Protein AF-A0A4T0E182-F1 (afdb_monomer)

Foldseek 3Di:
DADDAAEAEAADDDDDDDDKDKDADDPPDDDDDDDDDDDDPPVPPPVVPFAEEEEEEEAPPFDQVVCCVLPVVHHYYYYHHRDDDDDCPPPCPPCPQNVSVVVCCVVCVVPDTRIYIYYYRHQADPPAPDPRSGVSVVVVPDPVVVSPD

Organism: Aureobasidium pullulans (NCBI:txid5580)

Structure (mmCIF, N/CA/C/O backbone):
data_AF-A0A4T0E182-F1
#
_entry.id   AF-A0A4T0E182-F1
#
loop_
_atom_site.group_PDB
_atom_site.id
_atom_site.type_symbol
_atom_site.label_atom_id
_atom_site.label_alt_id
_atom_site.label_comp_id
_atom_site.label_asym_id
_atom_site.label_entity_id
_atom_site.label_seq_id
_atom_site.pdbx_PDB_ins_code
_atom_site.Cartn_x
_atom_site.Cartn_y
_atom_site.Cartn_z
_atom_site.occupancy
_atom_site.B_iso_or_equiv
_atom_site.auth_seq_id
_atom_site.auth_comp_id
_atom_site.auth_asym_id
_atom_site.auth_atom_id
_atom_site.pdbx_PDB_model_num
ATOM 1 N N . MET A 1 1 ? -21.504 1.635 -10.509 1.00 29.64 1 MET A N 1
ATOM 2 C CA . MET A 1 1 ? -20.522 2.734 -10.368 1.00 29.64 1 MET A CA 1
ATOM 3 C C . MET A 1 1 ? -19.199 2.124 -9.925 1.00 29.64 1 MET A C 1
ATOM 5 O O . MET A 1 1 ? -19.204 1.391 -8.950 1.00 29.64 1 MET A O 1
ATOM 9 N N . ARG A 1 2 ? -18.110 2.314 -10.683 1.00 29.47 2 ARG A N 1
ATOM 10 C CA . ARG A 1 2 ? -16.764 1.828 -10.318 1.00 29.47 2 ARG A CA 1
ATOM 11 C C . ARG A 1 2 ? -16.144 2.796 -9.294 1.00 29.47 2 ARG A C 1
ATOM 13 O O . ARG A 1 2 ? -16.315 3.999 -9.492 1.00 29.47 2 ARG A O 1
ATOM 20 N N . PRO A 1 3 ? -15.444 2.333 -8.244 1.00 31.80 3 PRO A N 1
ATOM 21 C CA . PRO A 1 3 ? -14.767 3.241 -7.326 1.00 31.80 3 PRO A CA 1
ATOM 22 C C . PRO A 1 3 ? -13.630 3.975 -8.053 1.00 31.80 3 PRO A C 1
ATOM 24 O O . PRO A 1 3 ? -12.969 3.425 -8.937 1.00 31.80 3 PRO A O 1
ATOM 27 N N . SER A 1 4 ? -13.441 5.249 -7.708 1.00 37.06 4 SER A N 1
ATOM 28 C CA . SER A 1 4 ? -12.443 6.134 -8.313 1.00 37.06 4 SER A CA 1
ATOM 29 C C . SER A 1 4 ? -11.028 5.701 -7.908 1.00 37.06 4 SER A C 1
ATOM 31 O O . SER A 1 4 ? -10.634 5.888 -6.760 1.00 37.06 4 SER A O 1
ATOM 33 N N . ARG A 1 5 ? -10.248 5.146 -8.848 1.00 45.38 5 ARG A N 1
ATOM 34 C CA . ARG A 1 5 ? -8.817 4.836 -8.660 1.00 45.38 5 ARG A CA 1
ATOM 35 C C . ARG A 1 5 ? -8.036 6.153 -8.494 1.00 45.38 5 ARG A C 1
ATOM 37 O O . ARG A 1 5 ? -7.984 6.950 -9.429 1.00 45.38 5 ARG A O 1
ATOM 44 N N . ARG A 1 6 ? -7.424 6.401 -7.327 1.00 50.47 6 ARG A N 1
ATOM 45 C CA . ARG A 1 6 ? -6.549 7.569 -7.093 1.00 50.47 6 ARG A CA 1
ATOM 46 C C . ARG A 1 6 ? -5.095 7.159 -7.369 1.00 50.47 6 ARG A C 1
ATOM 48 O O . ARG A 1 6 ? -4.394 6.686 -6.481 1.00 50.47 6 ARG A O 1
ATOM 55 N N . LEU A 1 7 ? -4.673 7.280 -8.629 1.00 44.44 7 LEU A N 1
ATOM 56 C CA . LEU A 1 7 ? -3.294 7.016 -9.059 1.00 44.44 7 LEU A CA 1
ATOM 57 C C . LEU A 1 7 ? -2.391 8.191 -8.670 1.00 44.44 7 LEU A C 1
ATOM 59 O O . LEU A 1 7 ? -2.683 9.339 -9.012 1.00 44.44 7 LEU A O 1
ATOM 63 N N . LYS A 1 8 ? -1.300 7.900 -7.961 1.00 50.56 8 LYS A N 1
ATOM 64 C CA . LYS A 1 8 ? -0.242 8.856 -7.620 1.00 50.56 8 LYS A CA 1
ATOM 65 C C . LYS A 1 8 ? 1.097 8.333 -8.167 1.00 50.56 8 LYS A C 1
ATOM 67 O O . LYS A 1 8 ? 1.267 7.135 -8.370 1.00 50.56 8 LYS A O 1
ATOM 72 N N . TYR A 1 9 ? 2.034 9.222 -8.488 1.00 46.59 9 TYR A N 1
ATOM 73 C CA . TYR A 1 9 ? 3.212 8.906 -9.314 1.00 46.59 9 TYR A CA 1
ATOM 74 C C . TYR A 1 9 ? 4.523 9.246 -8.576 1.00 46.59 9 TYR A C 1
ATOM 76 O O . TYR A 1 9 ? 4.598 10.279 -7.918 1.00 46.59 9 TYR A O 1
ATOM 84 N N . CYS A 1 10 ? 5.540 8.388 -8.684 1.00 40.69 10 CYS A N 1
ATOM 85 C CA . CYS A 1 10 ? 6.921 8.477 -8.167 1.00 40.69 10 CYS A CA 1
ATOM 86 C C . CYS A 1 10 ? 7.868 7.630 -9.076 1.00 40.69 10 CYS A C 1
ATOM 88 O O . CYS A 1 10 ? 7.390 6.856 -9.902 1.00 40.69 10 CYS A O 1
ATOM 90 N N . GLY A 1 11 ? 9.201 7.782 -9.004 1.00 37.06 11 GLY A N 1
ATOM 91 C CA . GLY A 1 11 ? 10.167 7.232 -9.993 1.00 37.06 11 GLY A CA 1
ATOM 92 C C . GLY A 1 11 ? 11.498 6.688 -9.423 1.00 37.06 11 GLY A C 1
ATOM 93 O O . GLY A 1 11 ? 11.970 7.235 -8.430 1.00 37.06 11 GLY A O 1
ATOM 94 N N . GLY A 1 12 ? 12.118 5.679 -10.083 1.00 36.59 12 GLY A N 1
ATOM 95 C CA . GLY A 1 12 ? 13.426 5.043 -9.785 1.00 36.59 12 GLY A CA 1
ATOM 96 C C . GLY A 1 12 ? 13.486 3.506 -9.508 1.00 36.59 12 GLY A C 1
ATOM 97 O O . GLY A 1 12 ? 12.677 2.971 -8.770 1.00 36.59 12 GLY A O 1
ATOM 98 N N . LEU A 1 13 ? 14.510 2.837 -10.081 1.00 38.69 13 LEU A N 1
ATOM 99 C CA . LEU A 1 13 ? 14.870 1.390 -10.208 1.00 38.69 13 LEU A CA 1
ATOM 100 C C . LEU A 1 13 ? 14.838 0.467 -8.945 1.00 38.69 13 LEU A C 1
ATOM 102 O O . LEU A 1 13 ? 15.072 0.916 -7.831 1.00 38.69 13 LEU A O 1
ATOM 106 N N . THR A 1 14 ? 14.638 -0.848 -9.155 1.00 40.88 14 THR A N 1
ATOM 107 C CA . THR A 1 14 ? 14.204 -1.882 -8.177 1.00 40.88 14 THR A CA 1
ATOM 108 C C . THR A 1 14 ? 15.309 -2.740 -7.525 1.00 40.88 14 THR A C 1
ATOM 110 O O . THR A 1 14 ? 16.024 -3.457 -8.224 1.00 40.88 14 THR A O 1
ATOM 113 N N . VAL A 1 15 ? 15.329 -2.819 -6.186 1.00 41.78 15 VAL A N 1
ATOM 114 C CA . VAL A 1 15 ? 15.648 -4.041 -5.403 1.00 41.78 15 VAL A CA 1
ATOM 115 C C . VAL A 1 15 ? 14.935 -3.968 -4.043 1.00 41.78 15 VAL A C 1
ATOM 117 O O . VAL A 1 15 ? 15.050 -2.970 -3.337 1.00 41.78 15 VAL A O 1
ATOM 120 N N . GLY A 1 16 ? 14.143 -4.998 -3.722 1.00 43.62 16 GLY A N 1
ATOM 121 C CA . GLY A 1 16 ? 13.111 -4.970 -2.677 1.00 43.62 16 GLY A CA 1
ATOM 122 C C . GLY A 1 16 ? 13.608 -5.191 -1.245 1.00 43.62 16 GLY A C 1
ATOM 123 O O . GLY A 1 16 ? 14.354 -6.131 -0.969 1.00 43.62 16 GLY A O 1
ATOM 124 N N . LEU A 1 17 ? 13.124 -4.342 -0.338 1.00 39.81 17 LEU A N 1
ATOM 125 C CA . LEU A 1 17 ? 13.117 -4.512 1.116 1.00 39.81 17 LEU A CA 1
ATOM 126 C C . LEU A 1 17 ? 11.750 -4.018 1.612 1.00 39.81 17 LEU A C 1
ATOM 128 O O . LEU A 1 17 ? 11.411 -2.857 1.389 1.00 39.81 17 LEU A O 1
ATOM 132 N N . THR A 1 18 ? 10.992 -4.888 2.283 1.00 48.34 18 THR A N 1
ATOM 133 C CA . THR A 1 18 ? 9.565 -4.674 2.584 1.00 48.34 18 THR A CA 1
ATOM 134 C C . THR A 1 18 ? 9.326 -4.740 4.093 1.00 48.34 18 THR A C 1
ATOM 136 O O . THR A 1 18 ? 9.637 -5.749 4.724 1.00 48.34 18 THR A O 1
ATOM 139 N N . THR A 1 19 ? 8.729 -3.688 4.661 1.00 41.47 19 THR A N 1
ATOM 140 C CA . THR A 1 19 ? 8.216 -3.642 6.042 1.00 41.47 19 THR A CA 1
ATOM 141 C C . THR A 1 19 ? 6.739 -3.264 5.982 1.00 41.47 19 THR A C 1
ATOM 143 O O . THR A 1 19 ? 6.405 -2.187 5.491 1.00 41.47 19 THR A O 1
ATOM 146 N N . ILE A 1 20 ? 5.852 -4.119 6.501 1.00 50.00 20 ILE A N 1
ATOM 147 C CA . ILE A 1 20 ? 4.451 -3.749 6.744 1.00 50.00 20 ILE A CA 1
ATOM 148 C C . ILE A 1 20 ? 4.437 -2.883 8.005 1.00 50.00 20 ILE A C 1
ATOM 150 O O . ILE A 1 20 ? 4.734 -3.363 9.097 1.00 50.00 20 ILE A O 1
ATOM 154 N N . ILE A 1 21 ? 4.127 -1.598 7.856 1.00 54.28 21 ILE A N 1
ATOM 155 C CA . ILE A 1 21 ? 3.937 -0.681 8.983 1.00 54.28 21 ILE A CA 1
ATOM 156 C C . ILE A 1 21 ? 2.429 -0.481 9.162 1.00 54.28 21 ILE A C 1
ATOM 158 O O . ILE A 1 21 ? 1.704 -0.279 8.191 1.00 54.28 21 ILE A O 1
ATOM 162 N N . PHE A 1 22 ? 1.947 -0.542 10.400 1.00 51.44 22 PHE A N 1
ATOM 163 C CA . PHE A 1 22 ? 0.584 -0.148 10.746 1.00 51.44 22 PHE A CA 1
ATOM 164 C C . PHE A 1 22 ? 0.648 1.201 11.454 1.00 51.44 22 PHE A C 1
ATOM 166 O O . PHE A 1 22 ? 1.386 1.354 12.429 1.00 51.44 22 PHE A O 1
ATOM 173 N N . LEU A 1 23 ? -0.111 2.179 10.965 1.00 54.94 23 LEU A N 1
ATOM 174 C CA . LEU A 1 23 ? -0.321 3.443 11.665 1.00 54.94 23 LEU A CA 1
ATOM 175 C C . LEU A 1 23 ? -1.782 3.536 12.085 1.00 54.94 23 LEU A C 1
ATOM 177 O O . LEU A 1 23 ? -2.682 3.370 11.264 1.00 54.94 23 LEU A O 1
ATOM 181 N N . LEU A 1 24 ? -1.981 3.798 13.374 1.00 49.09 24 LEU A N 1
ATOM 182 C CA . LEU A 1 24 ? -3.279 4.026 13.995 1.00 49.09 24 LEU A CA 1
ATOM 183 C C . LEU A 1 24 ? -3.394 5.503 14.340 1.00 49.09 24 LEU A C 1
ATOM 185 O O . LEU A 1 24 ? -2.524 6.052 15.022 1.00 49.09 24 LEU A O 1
ATOM 189 N N . LYS A 1 25 ? -4.478 6.138 13.903 1.00 43.62 25 LYS A N 1
ATOM 190 C CA . LYS A 1 25 ? -4.840 7.480 14.352 1.00 43.62 25 LYS A CA 1
ATOM 191 C C . LYS A 1 25 ? -5.866 7.340 15.472 1.00 43.62 25 LYS A C 1
ATOM 193 O O . LYS A 1 25 ? -6.981 6.893 15.242 1.00 43.62 25 LYS A O 1
ATOM 198 N N . SER A 1 26 ? -5.476 7.688 16.698 1.00 39.31 26 SER A N 1
ATOM 199 C CA . SER A 1 26 ? -6.412 7.751 17.825 1.00 39.31 26 SER A CA 1
ATOM 200 C C . SER A 1 26 ? -7.365 8.930 17.614 1.00 39.31 26 SER A C 1
ATOM 202 O O . SER A 1 26 ? -6.921 10.072 17.472 1.00 39.31 26 SER A O 1
ATOM 204 N N . SER A 1 27 ? -8.671 8.665 17.570 1.00 44.84 27 SER A N 1
ATOM 205 C CA . SER A 1 27 ? -9.702 9.699 17.597 1.00 44.84 27 SER A CA 1
ATOM 206 C C . SER A 1 27 ? -9.809 10.247 19.022 1.00 44.84 27 SER A C 1
ATOM 208 O O . SER A 1 27 ? -10.473 9.663 19.877 1.00 44.84 27 SER A O 1
ATOM 210 N N . THR A 1 28 ? -9.134 11.358 19.312 1.00 40.31 28 THR A N 1
ATOM 211 C CA . THR A 1 28 ? -9.391 12.108 20.546 1.00 40.31 28 THR A CA 1
ATOM 212 C C . THR A 1 28 ? -10.715 12.850 20.395 1.00 40.31 28 THR A C 1
ATOM 214 O O . THR A 1 28 ? -10.771 13.867 19.704 1.00 40.31 28 THR A O 1
ATOM 217 N N . ASP A 1 29 ? -11.771 12.333 21.018 1.00 40.28 29 ASP A N 1
ATOM 218 C CA . ASP A 1 29 ? -13.070 12.999 21.091 1.00 40.28 29 ASP A CA 1
ATOM 219 C C . ASP A 1 29 ? -13.017 14.091 22.172 1.00 40.28 29 ASP A C 1
ATOM 221 O O . ASP A 1 29 ? -12.987 13.817 23.374 1.00 40.28 29 ASP A O 1
ATOM 225 N N . SER A 1 30 ? -12.906 15.351 21.754 1.00 39.81 30 SER A N 1
ATOM 226 C CA . SER A 1 30 ? -12.901 16.513 22.643 1.00 39.81 30 SER A CA 1
ATOM 227 C C . SER A 1 30 ? -14.291 17.142 22.705 1.00 39.81 30 SER A C 1
ATOM 229 O O . SER A 1 30 ? -14.530 18.225 22.176 1.00 39.81 30 SER A O 1
ATOM 231 N N . SER A 1 31 ? -15.207 16.493 23.425 1.00 37.81 31 SER A N 1
ATOM 232 C CA . SER A 1 31 ? -16.453 17.123 23.867 1.00 37.81 31 SER A CA 1
ATOM 233 C C . SER A 1 31 ? -16.493 17.229 25.395 1.00 37.81 31 SER A C 1
ATOM 235 O O . SER A 1 31 ? -16.857 16.319 26.134 1.00 37.81 31 SER A O 1
ATOM 237 N N . VAL A 1 32 ? -16.097 18.401 25.897 1.00 43.78 32 VAL A N 1
ATOM 238 C CA . VAL A 1 32 ? -16.444 18.832 27.255 1.00 43.78 32 VAL A CA 1
ATOM 239 C C . VAL A 1 32 ? -17.940 19.140 27.267 1.00 43.78 32 VAL A C 1
ATOM 241 O O . VAL A 1 32 ? -18.387 20.069 26.600 1.00 43.78 32 VAL A O 1
ATOM 244 N N . SER A 1 33 ? -18.714 18.386 28.046 1.00 36.97 33 SER A N 1
ATOM 245 C CA . SER A 1 33 ? -20.097 18.727 28.383 1.00 36.97 33 SER A CA 1
ATOM 246 C C . SER A 1 33 ? -20.431 18.225 29.786 1.00 36.97 33 SER A C 1
ATOM 248 O O . SER A 1 33 ? -20.551 17.033 30.061 1.00 36.97 33 SER A O 1
ATOM 250 N N . SER A 1 34 ? -20.528 19.179 30.702 1.00 44.41 34 SER A N 1
ATOM 251 C CA . SER A 1 34 ? -21.042 19.021 32.055 1.00 44.41 34 SER A CA 1
ATOM 252 C C . SER A 1 34 ? -22.527 18.643 32.043 1.00 44.41 34 SER A C 1
ATOM 254 O O . SER A 1 34 ? -23.335 19.400 31.510 1.00 44.41 34 SER A O 1
ATOM 256 N N . GLY A 1 35 ? -22.919 17.564 32.727 1.00 35.28 35 GLY A N 1
ATOM 257 C CA . GLY A 1 35 ? -24.320 17.372 33.120 1.00 35.28 35 GLY A CA 1
ATOM 258 C C . GLY A 1 35 ? -24.779 15.920 33.193 1.00 35.28 35 GLY A C 1
ATOM 259 O O . GLY A 1 35 ? -24.907 15.231 32.193 1.00 35.28 35 GLY A O 1
ATOM 260 N N . ARG A 1 36 ? -25.075 15.476 34.412 1.00 48.22 36 ARG A N 1
ATOM 261 C CA . ARG A 1 36 ? -25.584 14.153 34.785 1.00 48.22 36 ARG A CA 1
ATOM 262 C C . ARG A 1 36 ? -27.082 14.025 34.461 1.00 48.22 36 ARG A C 1
ATOM 264 O O . ARG A 1 36 ? -27.859 14.703 35.118 1.00 48.22 36 ARG A O 1
ATOM 271 N N . TRP A 1 37 ? -27.479 13.102 33.577 1.00 27.08 37 TRP A N 1
ATOM 272 C CA . TRP A 1 37 ? -28.822 12.489 33.540 1.00 27.08 37 TRP A CA 1
ATOM 273 C C . TRP A 1 37 ? -28.739 11.051 33.001 1.00 27.08 37 TRP A C 1
ATOM 275 O O . TRP A 1 37 ? -28.217 10.820 31.915 1.00 27.08 37 TRP A O 1
ATOM 285 N N . TYR A 1 38 ? -29.252 10.084 33.769 1.00 40.38 38 TYR A N 1
ATOM 286 C CA . TYR A 1 38 ? -29.431 8.695 33.336 1.00 40.38 38 TYR A CA 1
ATOM 287 C C . TYR A 1 38 ? -30.522 8.644 32.254 1.00 40.38 38 TYR A C 1
ATOM 289 O O . TYR A 1 38 ? -31.682 8.953 32.524 1.00 40.38 38 TYR A O 1
ATOM 297 N N . ARG A 1 39 ? -30.155 8.237 31.038 1.00 34.97 39 ARG A N 1
ATOM 298 C CA . ARG A 1 39 ? -31.072 7.825 29.971 1.00 34.97 39 ARG A CA 1
ATOM 299 C C . ARG A 1 39 ? -30.642 6.426 29.558 1.00 34.97 39 ARG A C 1
ATOM 301 O O . ARG A 1 39 ? -29.455 6.204 29.348 1.00 34.97 39 ARG A O 1
ATOM 308 N N . SER A 1 40 ? -31.590 5.493 29.516 1.00 31.91 40 SER A N 1
ATOM 309 C CA . SER A 1 40 ? -31.363 4.109 29.109 1.00 31.91 40 SER A CA 1
ATOM 310 C C . SER A 1 40 ? -30.536 4.084 27.828 1.00 31.91 40 SER A C 1
ATOM 312 O O . SER A 1 40 ? -31.027 4.470 26.768 1.00 31.91 40 SER A O 1
ATOM 314 N N . HIS A 1 41 ? -29.278 3.660 27.938 1.00 30.05 41 HIS A N 1
ATOM 315 C CA . HIS A 1 41 ? -28.493 3.290 26.778 1.00 30.05 41 HIS A CA 1
ATOM 316 C C . HIS A 1 41 ? -29.137 2.018 26.231 1.00 30.05 41 HIS A C 1
ATOM 318 O O . HIS A 1 41 ? -28.813 0.907 26.643 1.00 30.05 41 HIS A O 1
ATOM 324 N N . HIS A 1 42 ? -30.049 2.182 25.273 1.00 32.97 42 HIS A N 1
ATOM 325 C CA . HIS A 1 42 ? -29.945 1.317 24.113 1.00 32.97 42 HIS A CA 1
ATOM 326 C C . HIS A 1 42 ? -28.491 1.455 23.667 1.00 32.97 42 HIS A C 1
ATOM 328 O O . HIS A 1 42 ? -28.045 2.540 23.294 1.00 32.97 42 HIS A O 1
ATOM 334 N N . PHE A 1 43 ? -27.717 0.397 23.895 1.00 39.25 43 PHE A N 1
ATOM 335 C CA . PHE A 1 43 ? -26.365 0.258 23.386 1.00 39.25 43 PHE A CA 1
ATOM 336 C C . PHE A 1 43 ? -26.508 0.080 21.879 1.00 39.25 43 PHE A C 1
ATOM 338 O O . PHE A 1 43 ? -26.456 -1.023 21.344 1.00 39.25 43 PHE A O 1
ATOM 345 N N . GLU A 1 44 ? -26.832 1.184 21.217 1.00 39.72 44 GLU A N 1
ATOM 346 C CA . GLU A 1 44 ? -26.732 1.319 19.785 1.00 39.72 44 GLU A CA 1
ATOM 347 C C . GLU A 1 44 ? -25.232 1.325 19.533 1.00 39.72 44 GLU A C 1
ATOM 349 O O . GLU A 1 44 ? -24.538 2.321 19.739 1.00 39.72 44 GLU A O 1
ATOM 354 N N . GLN A 1 45 ? -24.704 0.140 19.233 1.00 40.09 45 GLN A N 1
ATOM 355 C CA . GLN A 1 45 ? -23.429 0.024 18.560 1.00 40.09 45 GLN A CA 1
ATOM 356 C C . GLN A 1 45 ? -23.597 0.722 17.215 1.00 40.09 45 GLN A C 1
ATOM 358 O O . GLN A 1 45 ? -23.846 0.078 16.199 1.00 40.09 45 GLN A O 1
ATOM 363 N N . ASP A 1 46 ? -23.429 2.040 17.208 1.00 43.53 46 ASP A N 1
ATOM 364 C CA . ASP A 1 46 ? -22.849 2.719 16.066 1.00 43.53 46 ASP A CA 1
ATOM 365 C C . ASP A 1 46 ? -21.442 2.129 15.919 1.00 43.53 46 ASP A C 1
ATOM 367 O O . ASP A 1 46 ? -20.438 2.658 16.397 1.00 43.53 46 ASP A O 1
ATOM 371 N N . THR A 1 47 ? -21.364 0.945 15.309 1.00 51.19 47 THR A N 1
ATOM 372 C CA . THR A 1 47 ? -20.141 0.468 14.689 1.00 51.19 47 THR A CA 1
ATOM 373 C C . THR A 1 47 ? -19.877 1.437 13.550 1.00 51.19 47 THR A C 1
ATOM 375 O O . THR A 1 47 ? -20.296 1.191 12.418 1.00 51.19 47 THR A O 1
ATOM 378 N N . LEU A 1 48 ? -19.251 2.577 13.856 1.00 58.78 48 LEU A N 1
ATOM 379 C CA . LEU A 1 48 ? -18.628 3.436 12.861 1.00 58.78 48 LEU A CA 1
ATOM 380 C C . LEU A 1 48 ? -17.806 2.505 11.972 1.00 58.78 48 LEU A C 1
ATOM 382 O O . LEU A 1 48 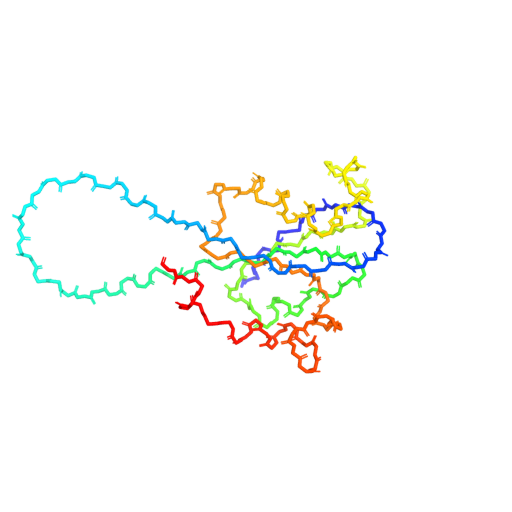? -16.844 1.883 12.424 1.00 58.78 48 LEU A O 1
ATOM 386 N N . SER A 1 49 ? -18.278 2.295 10.744 1.00 79.31 49 SER A N 1
ATOM 387 C CA . SER A 1 49 ? -17.649 1.377 9.808 1.00 79.31 49 SER A CA 1
ATOM 388 C C . SER A 1 49 ? -16.230 1.870 9.578 1.00 79.31 49 SER A C 1
ATOM 390 O O . SER A 1 49 ? -16.035 2.947 9.015 1.00 79.31 49 SER A O 1
ATOM 392 N N . LEU A 1 50 ? -15.260 1.105 10.054 1.00 86.25 50 LEU A N 1
ATOM 393 C CA . LEU A 1 50 ? -13.861 1.495 10.030 1.00 86.25 50 LEU A CA 1
ATOM 394 C C . LEU A 1 50 ? -13.421 1.761 8.602 1.00 86.25 50 LEU A C 1
ATOM 396 O O . LEU A 1 50 ? -13.572 0.912 7.719 1.00 86.25 50 LEU A O 1
ATOM 400 N N . SER A 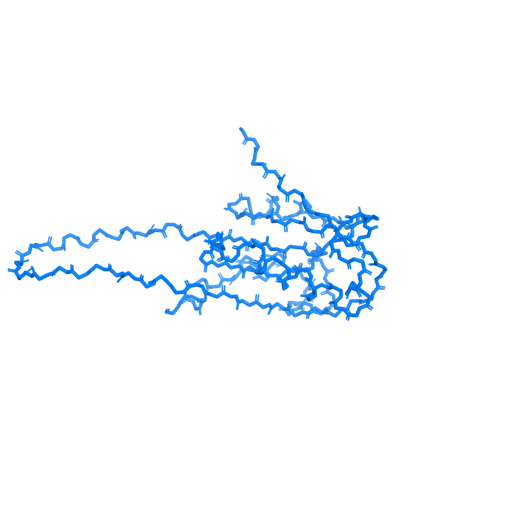1 51 ? -12.856 2.938 8.386 1.00 91.75 51 SER A N 1
ATOM 401 C CA . SER A 1 51 ? -12.219 3.262 7.127 1.00 91.75 51 SER A CA 1
ATOM 402 C C . SER A 1 51 ? -10.871 2.543 7.065 1.00 91.75 51 SER A C 1
ATOM 404 O O . SER A 1 51 ? -10.006 2.708 7.924 1.00 91.75 51 SER A O 1
ATOM 406 N N . ILE A 1 52 ? -10.702 1.696 6.049 1.00 93.00 52 ILE A N 1
ATOM 407 C CA . ILE A 1 52 ? -9.462 0.952 5.810 1.00 93.00 52 ILE A CA 1
ATOM 408 C C . ILE A 1 52 ? -8.903 1.395 4.466 1.00 93.00 52 ILE A C 1
ATOM 410 O O . ILE A 1 52 ? -9.599 1.360 3.444 1.00 93.00 52 ILE A O 1
ATOM 414 N N . GLY A 1 53 ? -7.638 1.806 4.467 1.00 94.62 53 GLY A N 1
ATOM 415 C CA . GLY A 1 53 ? -6.919 2.170 3.256 1.00 94.62 53 GLY A CA 1
ATOM 416 C C . GLY A 1 53 ? -5.612 1.409 3.105 1.00 94.62 53 GLY A C 1
ATOM 417 O O . GLY A 1 53 ? -4.884 1.190 4.070 1.00 94.62 53 GLY A O 1
ATOM 418 N N . THR A 1 54 ? -5.285 1.041 1.871 1.00 94.81 54 THR A N 1
ATOM 419 C CA . THR A 1 54 ? -3.973 0.512 1.509 1.00 94.81 54 THR A CA 1
ATOM 420 C C . THR A 1 54 ? -3.173 1.553 0.748 1.00 94.81 54 THR A C 1
ATOM 422 O O . THR A 1 54 ? -3.699 2.233 -0.138 1.00 94.81 54 THR A O 1
ATOM 425 N N . VAL A 1 55 ? -1.878 1.597 1.013 1.00 94.88 55 VAL A N 1
ATOM 426 C CA . VAL A 1 55 ? -0.916 2.429 0.300 1.00 94.88 55 VAL A CA 1
ATOM 427 C C . VAL A 1 55 ? 0.106 1.508 -0.333 1.00 94.88 55 VAL A C 1
ATOM 429 O O . VAL A 1 55 ? 0.796 0.763 0.359 1.00 94.88 55 VAL A O 1
ATOM 432 N N . VAL A 1 56 ? 0.164 1.543 -1.658 1.00 92.50 56 VAL A N 1
ATOM 433 C CA . VAL A 1 56 ? 0.865 0.538 -2.448 1.00 92.50 56 VAL A CA 1
ATOM 434 C C . VAL A 1 56 ? 2.020 1.184 -3.187 1.00 92.50 56 VAL A C 1
ATOM 436 O O . VAL A 1 56 ? 1.796 2.074 -4.007 1.00 92.50 56 VAL A O 1
ATOM 439 N N . ALA A 1 57 ? 3.238 0.725 -2.920 1.00 89.38 57 ALA A N 1
ATOM 440 C CA . ALA A 1 57 ? 4.385 1.019 -3.766 1.00 89.38 57 ALA A CA 1
ATOM 441 C C . ALA A 1 57 ? 4.406 0.011 -4.926 1.00 89.38 57 ALA A C 1
ATOM 443 O O . ALA A 1 57 ? 4.428 -1.199 -4.701 1.00 89.38 57 ALA A O 1
ATOM 444 N N . ALA A 1 58 ? 4.351 0.509 -6.159 1.00 88.44 58 ALA A N 1
ATOM 445 C CA . ALA A 1 58 ? 4.216 -0.302 -7.367 1.00 88.44 58 ALA A CA 1
ATOM 446 C C . ALA A 1 58 ? 5.163 0.180 -8.461 1.00 88.44 58 ALA A C 1
ATOM 448 O O . ALA A 1 58 ? 5.426 1.369 -8.559 1.00 88.44 58 ALA A O 1
ATOM 449 N N . GLN A 1 59 ? 5.620 -0.701 -9.336 1.00 86.38 59 GLN A N 1
ATOM 450 C CA . GLN A 1 59 ? 6.173 -0.319 -10.634 1.00 86.38 59 GLN A CA 1
ATOM 451 C C . GLN A 1 59 ? 5.076 -0.357 -11.697 1.00 86.38 59 GLN A C 1
ATOM 453 O O . GLN A 1 59 ? 4.043 -0.999 -11.517 1.00 86.38 59 GLN A O 1
ATOM 458 N N . SER A 1 60 ? 5.290 0.309 -12.830 1.00 86.12 60 SER A N 1
ATOM 459 C CA . SER A 1 60 ? 4.351 0.271 -13.958 1.00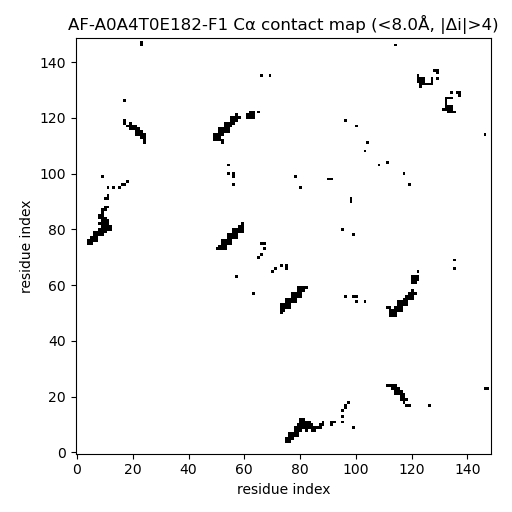 86.12 60 SER A CA 1
ATOM 460 C C . SER A 1 60 ? 4.137 -1.137 -14.524 1.00 86.12 60 SER A C 1
ATOM 462 O O . SER A 1 60 ? 3.117 -1.392 -15.160 1.00 86.12 60 SER A O 1
ATOM 464 N N . SER A 1 61 ? 5.075 -2.052 -14.272 1.00 88.44 61 SER A N 1
ATOM 465 C CA . SER A 1 61 ? 5.010 -3.465 -14.646 1.00 88.44 61 SER A CA 1
ATOM 466 C C . SER A 1 61 ? 4.319 -4.365 -13.614 1.00 88.44 61 SER A C 1
ATOM 468 O O . SER A 1 61 ? 4.084 -5.537 -13.913 1.00 88.44 61 SER A O 1
ATOM 470 N N . 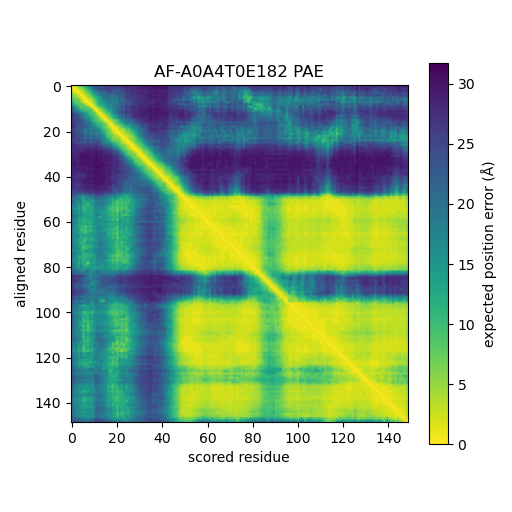ASP A 1 62 ? 4.005 -3.866 -12.415 1.00 90.62 62 ASP A N 1
ATOM 471 C CA . ASP A 1 62 ? 3.375 -4.670 -11.368 1.00 90.62 62 ASP A CA 1
ATOM 472 C C . ASP A 1 62 ? 1.854 -4.773 -11.550 1.00 90.62 62 ASP A C 1
ATOM 474 O O . ASP A 1 62 ? 1.166 -3.799 -11.864 1.00 90.62 62 ASP A O 1
ATOM 478 N N . ASP A 1 63 ? 1.305 -5.955 -11.262 1.00 92.56 63 ASP A N 1
ATOM 479 C CA . ASP A 1 63 ? -0.140 -6.169 -11.188 1.00 92.56 63 ASP A CA 1
ATOM 480 C C . ASP A 1 63 ? -0.679 -5.782 -9.802 1.00 92.56 63 ASP A C 1
ATOM 482 O O . ASP A 1 63 ? -0.353 -6.401 -8.786 1.00 92.56 63 ASP A O 1
ATOM 486 N N . THR A 1 64 ? -1.544 -4.768 -9.777 1.00 93.94 64 THR A N 1
ATOM 487 C CA . THR A 1 64 ? -2.247 -4.280 -8.579 1.00 93.94 64 THR A CA 1
ATOM 488 C C . THR A 1 64 ? -3.754 -4.540 -8.627 1.00 93.94 64 THR A C 1
ATOM 490 O O . THR A 1 64 ? -4.467 -4.209 -7.678 1.00 93.94 64 THR A O 1
ATOM 493 N N . GLU A 1 65 ? -4.276 -5.142 -9.701 1.00 94.75 65 GLU A N 1
ATOM 494 C CA . GLU A 1 65 ? -5.723 -5.312 -9.883 1.00 94.75 65 GLU A CA 1
ATOM 495 C C . GLU A 1 65 ? -6.327 -6.275 -8.858 1.00 94.75 65 GLU A C 1
ATOM 497 O O . GLU A 1 65 ? -7.495 -6.129 -8.467 1.00 94.75 65 GLU A O 1
ATOM 502 N N . TRP A 1 66 ? -5.511 -7.207 -8.357 1.00 94.50 66 TRP A N 1
ATOM 503 C CA . TRP A 1 66 ? -5.887 -8.155 -7.312 1.00 94.50 66 TRP A CA 1
ATOM 504 C C . TRP A 1 66 ? -6.412 -7.471 -6.044 1.00 94.50 66 TRP A C 1
ATOM 506 O O . TRP A 1 66 ? -7.304 -8.021 -5.403 1.00 94.50 66 TRP A O 1
ATOM 516 N N . LEU A 1 67 ? -5.927 -6.268 -5.708 1.00 94.56 67 LEU A N 1
ATOM 517 C CA . LEU A 1 67 ? -6.381 -5.512 -4.537 1.00 94.56 67 LEU A CA 1
ATOM 518 C C . LEU A 1 67 ? -7.859 -5.167 -4.665 1.00 94.56 67 LEU A C 1
ATOM 520 O O . LEU A 1 67 ? -8.674 -5.625 -3.875 1.00 94.56 67 LEU A O 1
ATOM 524 N N . SER A 1 68 ? -8.222 -4.451 -5.730 1.00 94.31 68 SER A N 1
ATOM 525 C CA . SER A 1 68 ? -9.619 -4.078 -5.970 1.00 94.31 68 SER A CA 1
ATOM 526 C C . SER A 1 68 ? -10.528 -5.276 -6.246 1.00 94.31 68 SER A C 1
ATOM 528 O O . SER A 1 68 ? -11.735 -5.188 -6.040 1.00 94.31 68 SER A O 1
ATOM 530 N N . THR A 1 69 ? -9.958 -6.392 -6.708 1.00 94.50 69 THR A N 1
ATOM 531 C CA . THR A 1 69 ? -10.707 -7.625 -6.975 1.00 94.50 69 THR A CA 1
ATOM 532 C C . THR A 1 69 ? -11.043 -8.371 -5.685 1.00 94.50 69 THR A C 1
ATOM 534 O O . THR A 1 69 ? -12.159 -8.861 -5.535 1.00 94.50 69 THR A O 1
ATOM 537 N N . LEU A 1 70 ? -10.087 -8.472 -4.756 1.00 93.56 70 LEU A N 1
ATOM 538 C CA . LEU A 1 70 ? -10.216 -9.289 -3.545 1.00 93.56 70 LEU A CA 1
ATOM 539 C C . LEU A 1 70 ? -10.616 -8.483 -2.304 1.00 93.56 70 LEU A C 1
ATOM 541 O O . LEU A 1 70 ? -11.193 -9.042 -1.376 1.00 93.56 70 LEU A O 1
ATOM 545 N N . LEU A 1 71 ? -10.330 -7.182 -2.284 1.00 92.62 71 LEU A N 1
ATOM 546 C CA . LEU A 1 71 ? -10.583 -6.266 -1.170 1.00 92.62 71 LEU A CA 1
ATOM 547 C C . LEU A 1 71 ? -11.386 -5.032 -1.635 1.00 92.62 71 LEU A C 1
ATOM 549 O O . LEU A 1 71 ? -11.013 -3.903 -1.324 1.00 92.62 71 LEU A O 1
ATOM 553 N N . PRO A 1 72 ? -12.518 -5.203 -2.350 1.00 93.94 72 PRO A N 1
ATOM 554 C CA . PRO A 1 72 ? -13.240 -4.099 -2.995 1.00 93.94 72 PRO A CA 1
ATOM 555 C C . PRO A 1 72 ? -13.814 -3.058 -2.021 1.00 93.94 72 PRO A C 1
ATOM 557 O O . PRO A 1 72 ? -14.172 -1.960 -2.441 1.00 93.94 72 PRO A O 1
ATOM 560 N N . ALA A 1 73 ? -13.944 -3.410 -0.740 1.00 91.81 73 ALA A N 1
ATOM 561 C CA . ALA A 1 73 ? -14.437 -2.518 0.303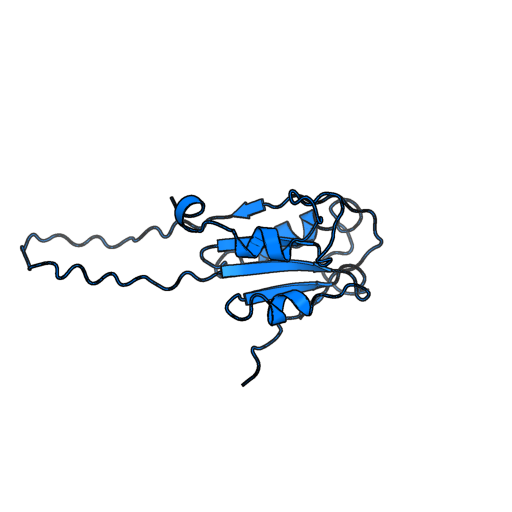 1.00 91.81 73 ALA A CA 1
ATOM 562 C C . ALA A 1 73 ? -13.369 -1.535 0.817 1.00 91.81 73 ALA A C 1
ATOM 564 O O . ALA A 1 73 ? -13.713 -0.578 1.505 1.00 91.81 73 ALA A O 1
ATOM 565 N N . TRP A 1 74 ? -12.085 -1.773 0.532 1.00 92.88 74 TRP A N 1
ATOM 566 C CA . TRP A 1 74 ? -10.987 -0.940 1.024 1.00 92.88 74 TRP A CA 1
ATOM 567 C C . TRP A 1 74 ? -10.617 0.134 0.003 1.00 92.88 74 TRP A C 1
ATOM 569 O O . TRP A 1 74 ? -10.792 -0.029 -1.205 1.00 92.88 74 TRP A O 1
ATOM 579 N N . ASN A 1 75 ? -10.079 1.252 0.485 1.00 94.81 75 ASN A N 1
ATOM 580 C CA . ASN A 1 75 ? -9.568 2.296 -0.396 1.00 94.81 75 ASN A CA 1
ATOM 581 C C . ASN A 1 75 ? -8.110 1.999 -0.771 1.00 94.81 75 ASN A C 1
ATOM 583 O O . ASN A 1 75 ? -7.273 1.819 0.106 1.00 94.81 75 ASN A O 1
ATOM 587 N N . HIS A 1 76 ? -7.778 1.979 -2.060 1.00 94.56 76 HIS A N 1
ATOM 588 C CA . HIS A 1 76 ? -6.425 1.672 -2.524 1.00 94.56 76 HIS A CA 1
ATOM 589 C C . HIS A 1 76 ? -5.768 2.904 -3.151 1.00 94.56 76 HIS A C 1
ATOM 591 O O . HIS A 1 76 ? -6.204 3.391 -4.196 1.00 94.56 76 HIS A O 1
ATOM 597 N N . THR A 1 77 ? -4.682 3.383 -2.540 1.00 94.06 77 THR A N 1
ATOM 598 C CA . THR A 1 77 ? -3.815 4.423 -3.105 1.00 94.06 77 THR A CA 1
ATOM 599 C C . THR A 1 77 ? -2.556 3.775 -3.663 1.00 94.06 77 THR A C 1
ATOM 601 O O . THR A 1 77 ? -1.780 3.185 -2.916 1.00 94.06 77 THR A O 1
ATOM 604 N N . ILE A 1 78 ? -2.344 3.895 -4.972 1.00 91.69 78 ILE A N 1
ATOM 605 C CA . ILE A 1 78 ? -1.202 3.285 -5.663 1.00 91.69 78 ILE A CA 1
ATOM 606 C C . ILE A 1 78 ? -0.227 4.386 -6.063 1.00 91.69 78 ILE A C 1
ATOM 608 O O . ILE A 1 78 ? -0.612 5.338 -6.747 1.00 91.69 78 ILE A O 1
ATOM 612 N N . TYR A 1 79 ? 1.024 4.228 -5.641 1.00 87.94 79 TYR A N 1
ATOM 613 C CA . TYR A 1 79 ? 2.156 5.052 -6.027 1.00 87.94 79 TYR A CA 1
ATOM 614 C C . TYR A 1 79 ? 3.032 4.262 -6.989 1.00 87.94 79 TYR A C 1
ATOM 616 O O . TYR A 1 79 ? 3.682 3.296 -6.587 1.00 87.94 79 TYR A O 1
ATOM 624 N N . LEU A 1 80 ? 3.061 4.680 -8.255 1.00 85.19 80 LEU A N 1
ATOM 625 C CA . LEU A 1 80 ? 4.055 4.158 -9.191 1.00 85.19 80 LEU A CA 1
ATOM 626 C C . LEU A 1 80 ? 5.437 4.638 -8.756 1.00 85.19 80 LEU A C 1
ATOM 628 O O . LEU A 1 80 ? 5.532 5.764 -8.300 1.00 85.19 80 LEU A O 1
ATOM 632 N N . THR A 1 81 ? 6.478 3.824 -8.856 1.00 77.62 81 THR A N 1
ATOM 633 C CA . THR A 1 81 ? 7.838 4.138 -8.401 1.00 77.62 81 THR A CA 1
ATOM 634 C C . THR A 1 81 ? 8.828 4.177 -9.545 1.00 77.62 81 THR A C 1
ATOM 636 O O . THR A 1 81 ? 10.001 4.327 -9.284 1.00 77.62 81 THR A O 1
ATOM 639 N N . ASP A 1 82 ? 8.414 4.083 -10.807 1.00 77.44 82 ASP A N 1
ATOM 640 C CA . ASP A 1 82 ? 9.286 4.101 -11.989 1.00 77.44 82 ASP A CA 1
ATOM 641 C C . ASP A 1 82 ? 8.954 5.231 -12.989 1.00 77.44 82 ASP A C 1
ATOM 643 O O . ASP A 1 82 ? 9.502 5.272 -14.089 1.00 77.44 82 ASP A O 1
ATOM 647 N N . GLN A 1 83 ? 8.100 6.189 -12.605 1.00 66.25 83 GLN A N 1
ATOM 648 C CA . GLN A 1 83 ? 7.626 7.272 -13.471 1.00 66.25 83 GLN A CA 1
ATOM 649 C C . GLN A 1 83 ? 8.440 8.578 -13.321 1.00 66.25 83 GLN A C 1
ATOM 651 O O . GLN A 1 83 ? 8.735 9.012 -12.206 1.00 66.25 83 GLN A O 1
ATOM 656 N N . PRO A 1 84 ? 8.773 9.276 -14.426 1.00 55.19 84 PRO A N 1
ATOM 657 C CA . PRO A 1 84 ? 9.808 10.318 -14.448 1.00 55.19 84 PRO A CA 1
ATOM 658 C C . PRO A 1 84 ? 9.422 11.718 -13.916 1.00 55.19 84 PRO A C 1
ATOM 660 O O . PRO A 1 84 ? 10.113 12.680 -14.250 1.00 55.19 84 PRO A O 1
ATOM 663 N N . ARG A 1 85 ? 8.362 11.913 -13.110 1.00 57.09 85 ARG A N 1
ATOM 664 C CA . ARG A 1 85 ? 7.946 13.280 -12.719 1.00 57.09 85 ARG A CA 1
ATOM 665 C C . ARG A 1 85 ? 7.426 13.490 -11.284 1.00 57.09 85 ARG A C 1
ATOM 667 O O . ARG A 1 85 ? 6.428 12.908 -10.882 1.00 57.09 85 ARG A O 1
ATOM 674 N N . ASN A 1 86 ? 8.066 14.490 -10.655 1.00 46.41 86 ASN A N 1
ATOM 675 C CA . ASN A 1 86 ? 7.621 15.450 -9.627 1.00 46.41 86 ASN A CA 1
ATOM 676 C C . ASN A 1 86 ? 7.642 14.969 -8.158 1.00 46.41 86 ASN A C 1
ATOM 678 O O . ASN A 1 86 ? 6.996 14.000 -7.803 1.00 46.41 86 ASN A O 1
ATOM 682 N N . MET A 1 87 ? 8.346 15.710 -7.293 1.00 46.16 87 MET A N 1
ATOM 683 C CA . MET A 1 87 ? 8.483 15.585 -5.822 1.00 46.16 87 MET A CA 1
ATOM 684 C C . MET A 1 87 ? 9.421 14.532 -5.216 1.00 46.16 87 MET A C 1
ATOM 686 O O . MET A 1 87 ? 9.874 14.757 -4.098 1.00 46.16 87 MET A O 1
ATOM 690 N N . CYS A 1 88 ? 9.788 13.445 -5.899 1.00 46.09 88 CYS A N 1
ATOM 691 C CA . CYS A 1 88 ? 10.560 12.370 -5.246 1.00 46.09 88 CYS A CA 1
ATOM 692 C C . CYS A 1 88 ? 12.013 12.199 -5.735 1.00 46.09 88 CYS A C 1
ATOM 694 O O . CYS A 1 88 ? 12.722 11.321 -5.255 1.00 46.09 88 CYS A O 1
ATOM 696 N N . SER A 1 89 ? 12.499 13.006 -6.686 1.00 45.66 89 SER A N 1
ATOM 697 C CA . SER A 1 89 ? 13.739 12.652 -7.406 1.00 45.66 89 SER A CA 1
ATOM 698 C C . SER A 1 89 ? 15.032 12.785 -6.592 1.00 45.66 89 SER A C 1
ATOM 700 O O . SER A 1 89 ? 16.051 12.242 -7.005 1.00 45.66 89 SER A O 1
ATOM 702 N N . THR A 1 90 ? 15.030 13.490 -5.459 1.00 42.34 90 THR A N 1
ATOM 703 C CA . THR A 1 90 ? 16.243 13.695 -4.645 1.00 42.34 90 THR A CA 1
ATOM 704 C C . THR A 1 90 ? 16.392 12.689 -3.501 1.00 42.34 90 THR A C 1
ATOM 706 O O . THR A 1 90 ? 17.518 12.424 -3.087 1.00 42.34 90 THR A O 1
ATOM 709 N N . PHE A 1 91 ? 15.299 12.068 -3.035 1.00 43.06 91 PHE A N 1
ATOM 710 C CA . PHE A 1 91 ? 15.314 11.069 -1.951 1.00 43.06 91 PHE A CA 1
ATOM 711 C C . PHE A 1 91 ? 15.005 9.632 -2.418 1.00 43.06 91 PHE A C 1
ATOM 713 O O . PHE A 1 91 ? 15.319 8.682 -1.695 1.00 43.06 91 PHE A O 1
ATOM 720 N N . ALA A 1 92 ? 14.450 9.444 -3.626 1.00 49.28 92 ALA A N 1
ATOM 721 C CA . ALA A 1 92 ? 14.042 8.136 -4.159 1.00 49.28 92 ALA A CA 1
ATOM 722 C C . ALA A 1 92 ? 15.155 7.076 -4.180 1.00 49.28 92 ALA A C 1
ATOM 724 O O . ALA A 1 92 ? 14.878 5.895 -3.998 1.00 49.28 92 ALA A O 1
ATOM 725 N N . ALA A 1 93 ? 16.420 7.481 -4.322 1.00 48.69 93 ALA A N 1
ATOM 726 C CA . ALA A 1 93 ? 17.529 6.554 -4.539 1.00 48.69 93 ALA A CA 1
ATOM 727 C C . ALA A 1 93 ? 17.919 5.679 -3.326 1.00 48.69 93 ALA A C 1
ATOM 729 O O . ALA A 1 93 ? 18.738 4.778 -3.489 1.00 48.69 93 ALA A O 1
ATOM 730 N N . LYS A 1 94 ? 17.407 5.938 -2.110 1.00 52.50 94 LYS A N 1
ATOM 731 C CA . LYS A 1 94 ? 17.790 5.157 -0.910 1.00 52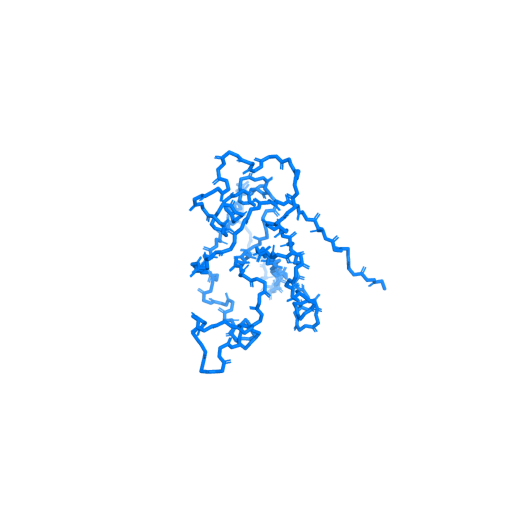.50 94 LYS A CA 1
ATOM 732 C C . LYS A 1 94 ? 16.624 4.576 -0.109 1.00 52.50 94 LYS A C 1
ATOM 734 O O . LYS A 1 94 ? 16.825 3.588 0.586 1.00 52.50 94 LYS A O 1
ATOM 739 N N . GLY A 1 95 ? 15.428 5.165 -0.198 1.00 58.22 95 GLY A N 1
ATOM 740 C CA . GLY A 1 95 ? 14.266 4.755 0.602 1.00 58.22 95 GLY A CA 1
ATOM 741 C C . GLY A 1 95 ? 13.291 3.794 -0.087 1.00 58.22 95 GLY A C 1
ATOM 742 O O . GLY A 1 95 ? 12.530 3.139 0.616 1.00 58.22 95 GLY A O 1
ATOM 743 N N . HIS A 1 96 ? 13.307 3.694 -1.423 1.00 72.69 96 HIS A N 1
ATOM 744 C CA . HIS A 1 96 ? 12.385 2.867 -2.223 1.00 72.69 96 HIS A CA 1
ATOM 745 C C . HIS A 1 96 ? 10.923 2.962 -1.727 1.00 72.69 96 HIS A C 1
ATOM 747 O O . HIS A 1 96 ? 10.329 4.040 -1.743 1.00 72.69 96 HIS A O 1
ATOM 753 N N . GLU A 1 97 ? 10.356 1.857 -1.240 1.00 78.62 97 GLU A N 1
ATOM 754 C CA . GLU A 1 97 ? 8.991 1.776 -0.711 1.00 78.62 97 GLU A CA 1
ATOM 755 C C . GLU A 1 97 ? 8.784 2.598 0.564 1.00 78.62 97 GLU A C 1
ATOM 757 O O . GLU A 1 97 ? 7.748 3.238 0.735 1.00 78.62 97 GLU A O 1
ATOM 762 N N . ALA A 1 98 ? 9.784 2.647 1.447 1.00 82.00 98 ALA A N 1
ATOM 763 C CA . ALA A 1 98 ? 9.676 3.375 2.706 1.00 82.00 98 ALA A CA 1
ATOM 764 C C . ALA A 1 98 ? 9.449 4.875 2.471 1.00 82.00 98 ALA A C 1
ATOM 766 O O . ALA A 1 98 ? 8.726 5.524 3.227 1.00 82.00 98 ALA A O 1
ATOM 767 N N . LEU A 1 99 ? 10.019 5.422 1.392 1.00 83.12 99 LEU A N 1
ATOM 768 C CA . LEU A 1 99 ? 9.803 6.816 1.018 1.00 83.12 99 LEU A CA 1
ATOM 769 C C . LEU A 1 99 ? 8.382 7.063 0.501 1.00 83.12 99 LEU A C 1
ATOM 771 O O . LEU A 1 99 ? 7.803 8.102 0.808 1.00 83.12 99 LEU A O 1
ATOM 775 N N . VAL A 1 100 ? 7.803 6.112 -0.238 1.00 84.69 100 VAL A N 1
ATOM 776 C CA . VAL A 1 100 ? 6.393 6.171 -0.654 1.00 84.69 100 VAL A CA 1
ATOM 777 C C . VAL A 1 100 ? 5.487 6.246 0.572 1.00 84.69 100 VAL A C 1
ATOM 779 O O . VAL A 1 100 ? 4.614 7.112 0.646 1.00 84.69 100 VAL A O 1
ATOM 782 N N . TYR A 1 101 ? 5.715 5.368 1.548 1.00 89.12 101 TYR A N 1
ATOM 783 C CA . TYR A 1 101 ? 4.898 5.295 2.757 1.00 89.12 101 TYR A CA 1
ATOM 784 C C . TYR A 1 101 ? 5.031 6.563 3.600 1.00 89.12 101 TYR A C 1
ATOM 786 O O . TYR A 1 101 ? 4.022 7.152 3.984 1.00 89.12 101 TYR A O 1
ATOM 794 N N . LEU A 1 102 ? 6.260 7.042 3.814 1.00 87.69 102 LEU A N 1
ATOM 795 C CA . LEU A 1 102 ? 6.509 8.288 4.536 1.00 87.69 102 LEU A CA 1
ATOM 796 C C . LEU A 1 102 ? 5.849 9.488 3.846 1.00 87.69 102 LEU A C 1
ATOM 798 O O . LEU A 1 102 ? 5.164 10.266 4.507 1.00 87.69 102 LEU A O 1
ATOM 802 N N . ASN A 1 103 ? 5.997 9.616 2.524 1.00 84.12 103 ASN A N 1
ATOM 803 C CA . ASN A 1 103 ? 5.347 10.687 1.771 1.00 84.12 103 ASN A CA 1
ATOM 804 C C . ASN A 1 103 ? 3.826 10.622 1.901 1.00 84.12 103 ASN A C 1
ATOM 806 O O . ASN A 1 103 ? 3.192 11.656 2.069 1.00 84.12 103 ASN A O 1
ATOM 810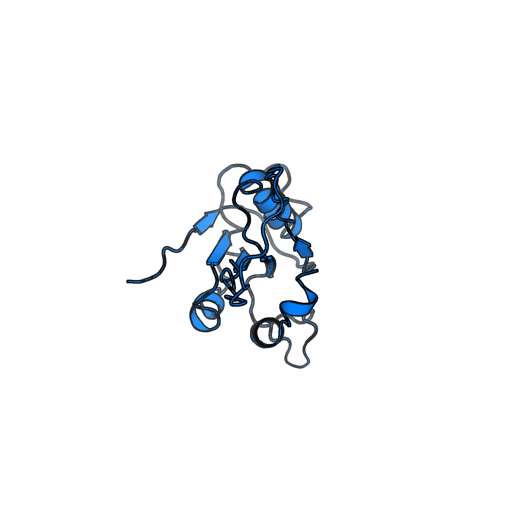 N N . HIS A 1 104 ? 3.222 9.431 1.863 1.00 88.81 104 HIS A N 1
ATOM 811 C CA . HIS A 1 104 ? 1.781 9.308 2.066 1.00 88.81 104 HIS A CA 1
ATOM 812 C C . HIS A 1 104 ? 1.350 9.830 3.440 1.00 88.81 104 HIS A C 1
ATOM 814 O O . HIS A 1 104 ? 0.396 10.597 3.531 1.00 88.81 104 HIS A O 1
ATOM 820 N N . VAL A 1 105 ? 2.074 9.450 4.496 1.00 90.88 105 VAL A N 1
ATOM 821 C CA . VAL A 1 105 ? 1.783 9.902 5.863 1.00 90.88 105 VAL A CA 1
ATOM 822 C C . VAL A 1 105 ? 1.901 11.416 5.983 1.00 90.88 105 VAL A C 1
ATOM 824 O O . VAL A 1 105 ? 1.055 12.024 6.627 1.00 90.88 105 VAL A O 1
ATOM 827 N N . ILE A 1 106 ? 2.915 12.023 5.365 1.00 88.31 106 ILE A N 1
ATOM 828 C CA . ILE A 1 106 ? 3.120 13.477 5.391 1.00 88.31 106 ILE A CA 1
ATOM 829 C C . ILE A 1 106 ? 2.003 14.199 4.626 1.00 88.31 106 ILE A C 1
ATOM 831 O O . ILE A 1 106 ? 1.369 15.100 5.168 1.00 88.31 106 ILE A O 1
ATOM 835 N N . GLU A 1 107 ? 1.741 13.793 3.384 1.00 85.81 107 GLU A N 1
ATOM 836 C CA . GLU A 1 107 ? 0.818 14.492 2.478 1.00 85.81 107 GLU A CA 1
ATOM 837 C C . GLU A 1 107 ? -0.653 14.325 2.879 1.00 85.81 107 GLU A C 1
ATOM 839 O O . GLU A 1 107 ? -1.461 15.233 2.700 1.00 85.81 107 GLU A O 1
ATOM 844 N N . GLU A 1 108 ? -1.021 13.163 3.419 1.00 91.56 108 GLU A N 1
ATOM 845 C CA . GLU A 1 108 ? -2.408 12.821 3.744 1.00 91.56 108 GLU A CA 1
ATOM 846 C C . GLU A 1 108 ? -2.653 12.756 5.257 1.00 91.56 108 GLU A C 1
ATOM 848 O O . GLU A 1 108 ? -3.696 12.267 5.676 1.00 91.56 108 GLU A O 1
ATOM 853 N N . TYR A 1 109 ? -1.745 13.278 6.095 1.00 90.94 109 TYR A N 1
ATOM 854 C CA . TYR A 1 109 ? -1.795 13.158 7.564 1.00 90.94 109 TYR A CA 1
ATOM 855 C C . TYR A 1 109 ? -3.175 13.456 8.175 1.00 90.94 109 TYR A C 1
ATOM 857 O O . TYR A 1 109 ? -3.658 12.771 9.084 1.00 90.94 109 TYR A O 1
ATOM 865 N N . ASN A 1 110 ? -3.835 14.499 7.669 1.00 93.50 110 ASN A N 1
ATOM 866 C CA . ASN A 1 110 ? -5.140 14.939 8.155 1.00 93.50 110 ASN A CA 1
ATOM 867 C C . ASN A 1 110 ? -6.299 14.058 7.668 1.00 93.50 110 ASN A C 1
ATOM 869 O O . ASN A 1 110 ? -7.337 14.041 8.322 1.00 93.50 110 ASN A O 1
ATOM 873 N N . PHE A 1 111 ? -6.101 13.301 6.589 1.00 92.75 111 PHE A N 1
ATOM 874 C CA . PHE A 1 111 ? -7.107 12.492 5.896 1.00 92.75 111 PHE A CA 1
ATOM 875 C C . PHE A 1 111 ? -6.795 10.989 5.913 1.00 92.75 111 PHE A C 1
ATOM 877 O O . PHE A 1 111 ? -7.397 10.232 5.150 1.00 92.75 111 PHE A O 1
ATOM 884 N N . LEU A 1 112 ? -5.853 10.550 6.755 1.00 93.12 112 LEU A N 1
ATOM 885 C CA . LEU A 1 112 ? -5.567 9.129 6.917 1.00 93.12 112 LEU A CA 1
ATOM 886 C C . LEU A 1 112 ? -6.828 8.388 7.406 1.00 93.12 112 LEU A C 1
ATOM 888 O O . LEU A 1 112 ? -7.511 8.902 8.297 1.00 93.12 112 LEU A O 1
ATOM 892 N N . PRO A 1 113 ? -7.124 7.200 6.851 1.00 92.88 113 PRO A N 1
ATOM 893 C CA . PRO A 1 113 ? -8.166 6.318 7.366 1.00 92.88 113 PRO A CA 1
ATOM 894 C C . PRO A 1 113 ? -7.826 5.807 8.775 1.00 92.88 113 PRO A C 1
ATOM 896 O O . PRO A 1 113 ? -6.683 5.911 9.226 1.00 92.88 113 PRO A O 1
ATOM 899 N N . ASP A 1 114 ? -8.810 5.196 9.437 1.00 92.06 114 ASP A N 1
ATOM 900 C CA . ASP A 1 114 ? -8.656 4.612 10.778 1.00 92.06 114 ASP A CA 1
ATOM 901 C C . ASP A 1 114 ? -7.550 3.549 10.802 1.00 92.06 114 ASP A C 1
ATOM 903 O O . ASP A 1 114 ? -6.799 3.432 11.773 1.00 92.06 114 ASP A O 1
ATOM 907 N N . ILE A 1 115 ? -7.432 2.788 9.706 1.00 92.88 115 ILE A N 1
ATOM 908 C CA . ILE A 1 115 ? -6.372 1.804 9.490 1.00 92.88 115 ILE A CA 1
ATOM 909 C C . ILE A 1 115 ? -5.714 2.049 8.132 1.00 92.88 115 ILE A C 1
ATOM 911 O O . ILE A 1 115 ? -6.358 1.952 7.083 1.00 92.88 115 ILE A O 1
ATOM 915 N N . VAL A 1 116 ? -4.402 2.293 8.156 1.00 94.31 116 VAL A N 1
ATOM 916 C CA . VAL A 1 116 ? -3.551 2.362 6.960 1.00 94.31 116 VAL A CA 1
ATOM 917 C C . VAL A 1 116 ? -2.665 1.123 6.890 1.00 94.31 116 VAL A C 1
ATOM 919 O O . VAL A 1 116 ? -1.979 0.794 7.858 1.00 94.31 116 VAL A O 1
ATOM 922 N N . ILE A 1 117 ? -2.651 0.462 5.732 1.00 93.69 117 ILE A N 1
ATOM 923 C CA . ILE A 1 117 ? -1.821 -0.716 5.460 1.00 93.69 117 ILE A CA 1
ATOM 924 C C . ILE A 1 117 ? -0.848 -0.395 4.324 1.00 93.69 117 ILE A C 1
ATOM 926 O O . ILE A 1 117 ? -1.267 -0.107 3.202 1.00 93.69 117 ILE A O 1
ATOM 930 N N . PHE A 1 118 ? 0.452 -0.469 4.598 1.00 92.94 118 PHE A N 1
ATOM 931 C CA . PHE A 1 118 ? 1.503 -0.265 3.598 1.00 92.94 118 PHE A CA 1
ATOM 932 C C . PHE A 1 118 ? 1.917 -1.593 2.953 1.00 92.94 118 PHE A C 1
ATOM 934 O O . PHE A 1 118 ? 2.198 -2.559 3.663 1.00 92.94 118 PHE A O 1
ATOM 941 N N . LEU A 1 119 ? 1.921 -1.648 1.616 1.00 90.56 119 LEU A N 1
ATOM 942 C CA . LEU A 1 119 ? 2.126 -2.872 0.835 1.00 90.56 119 LEU A CA 1
ATOM 943 C C . LEU A 1 119 ? 3.014 -2.633 -0.392 1.00 90.56 119 LEU A C 1
ATOM 945 O O . LEU A 1 119 ? 2.883 -1.622 -1.082 1.00 90.56 119 LEU A O 1
ATOM 949 N N . HIS A 1 120 ? 3.814 -3.635 -0.749 1.00 89.50 120 HIS A N 1
ATOM 950 C CA . HIS A 1 120 ? 4.347 -3.748 -2.105 1.00 89.50 120 HIS A CA 1
ATOM 951 C C . HIS A 1 120 ? 3.263 -4.291 -3.058 1.00 89.50 120 HIS A C 1
ATOM 953 O O . HIS A 1 120 ? 2.396 -5.067 -2.651 1.00 89.50 120 HIS A O 1
ATOM 959 N N . ALA A 1 121 ? 3.310 -3.910 -4.336 1.00 90.50 121 ALA A N 1
ATOM 960 C CA . ALA A 1 121 ? 2.271 -4.225 -5.320 1.00 90.50 121 ALA A CA 1
ATOM 961 C C . ALA A 1 121 ? 2.054 -5.719 -5.581 1.00 90.50 121 ALA A C 1
ATOM 963 O O . ALA A 1 121 ? 0.921 -6.168 -5.764 1.00 90.50 121 ALA A O 1
ATOM 964 N N . LYS A 1 122 ? 3.133 -6.502 -5.602 1.00 90.69 122 LYS A N 1
ATOM 965 C CA . LYS A 1 122 ? 3.066 -7.927 -5.937 1.00 90.69 122 LYS A CA 1
ATOM 966 C C . LYS A 1 122 ? 2.284 -8.712 -4.882 1.00 90.69 122 LYS A C 1
ATOM 968 O O . LYS A 1 122 ? 2.655 -8.742 -3.709 1.00 90.69 122 LYS A O 1
ATOM 973 N N . ARG A 1 123 ? 1.256 -9.439 -5.334 1.00 91.69 123 ARG A N 1
ATOM 974 C CA . ARG A 1 123 ? 0.476 -10.362 -4.493 1.00 91.69 123 ARG A CA 1
ATOM 975 C C . ARG A 1 123 ? 1.348 -11.453 -3.871 1.00 91.69 123 ARG A C 1
ATOM 977 O O . ARG A 1 123 ? 1.230 -11.729 -2.683 1.00 91.69 123 ARG A O 1
ATOM 984 N N . TYR A 1 124 ? 2.219 -12.054 -4.678 1.00 91.38 124 TYR A N 1
ATOM 985 C CA . TYR A 1 124 ? 3.101 -13.134 -4.249 1.00 91.38 124 TYR A CA 1
ATOM 986 C C . TYR A 1 124 ? 4.518 -12.603 -4.054 1.00 91.38 124 TYR A C 1
ATOM 988 O O . TYR A 1 124 ? 5.156 -12.205 -5.032 1.00 91.38 124 TYR A O 1
ATOM 996 N N . GLN A 1 125 ? 5.013 -12.579 -2.816 1.00 84.06 125 GLN A N 1
ATOM 997 C CA . GLN A 1 125 ? 6.371 -12.137 -2.485 1.00 84.06 125 GLN A CA 1
ATOM 998 C C . GLN A 1 125 ? 7.027 -13.069 -1.471 1.00 84.06 125 GLN A C 1
ATOM 1000 O O . GLN A 1 125 ? 6.461 -13.350 -0.423 1.00 84.06 125 GLN A O 1
ATOM 1005 N N . TRP A 1 126 ? 8.253 -13.500 -1.768 1.00 80.19 126 TRP A N 1
ATOM 1006 C CA . TRP A 1 126 ? 9.006 -14.502 -1.000 1.00 80.19 126 TRP A CA 1
ATOM 1007 C C . TRP A 1 126 ? 9.222 -14.150 0.482 1.00 80.19 126 TRP A C 1
ATOM 1009 O O . TRP A 1 126 ? 9.502 -15.036 1.282 1.00 80.19 126 TRP A O 1
ATOM 1019 N N . HIS A 1 127 ? 9.105 -12.873 0.847 1.00 79.38 127 HIS A N 1
ATOM 1020 C CA . HIS A 1 127 ? 9.247 -12.377 2.217 1.00 79.38 127 HIS A CA 1
ATOM 1021 C C . HIS A 1 127 ? 7.901 -12.198 2.945 1.00 79.38 127 HIS A C 1
ATOM 1023 O O . HIS A 1 127 ? 7.865 -11.608 4.021 1.00 79.38 127 HIS A O 1
ATOM 1029 N N . ASN A 1 128 ? 6.779 -12.623 2.359 1.00 82.12 128 ASN A N 1
ATOM 1030 C CA . ASN A 1 128 ? 5.487 -12.601 3.040 1.00 82.12 128 ASN A CA 1
ATOM 1031 C C . ASN A 1 128 ? 5.419 -13.730 4.071 1.00 82.12 128 ASN A C 1
ATOM 1033 O O . ASN A 1 128 ? 5.798 -14.863 3.776 1.00 82.12 128 ASN A O 1
ATOM 1037 N N . ASP A 1 129 ? 4.869 -13.429 5.246 1.00 77.69 129 ASP A N 1
ATOM 1038 C CA . ASP A 1 129 ? 4.677 -14.387 6.340 1.00 77.69 129 ASP A CA 1
ATOM 1039 C C . ASP A 1 129 ? 3.439 -15.278 6.099 1.00 77.69 129 ASP A C 1
ATOM 1041 O O . ASP A 1 129 ? 2.470 -15.292 6.856 1.00 77.69 129 ASP A O 1
ATOM 1045 N N . ASP A 1 130 ? 3.429 -15.970 4.958 1.00 84.25 130 ASP A N 1
ATOM 1046 C CA . ASP A 1 130 ? 2.436 -16.981 4.597 1.00 84.25 130 ASP A CA 1
ATOM 1047 C C . ASP A 1 130 ? 3.128 -18.085 3.779 1.00 84.25 130 ASP A C 1
ATOM 1049 O O . ASP A 1 130 ? 3.885 -17.757 2.868 1.00 84.25 130 ASP A O 1
ATOM 1053 N N . PRO A 1 131 ? 2.882 -19.389 4.028 1.00 86.06 131 PRO A N 1
ATOM 1054 C CA . PRO A 1 131 ? 3.556 -20.468 3.297 1.00 86.06 131 PRO A CA 1
ATOM 1055 C C . PRO A 1 131 ? 3.471 -20.403 1.754 1.00 86.06 131 PRO A C 1
ATOM 1057 O O . PRO A 1 131 ? 4.472 -20.699 1.107 1.00 86.06 131 PRO A O 1
ATOM 1060 N N . PRO A 1 132 ? 2.335 -20.023 1.127 1.00 88.88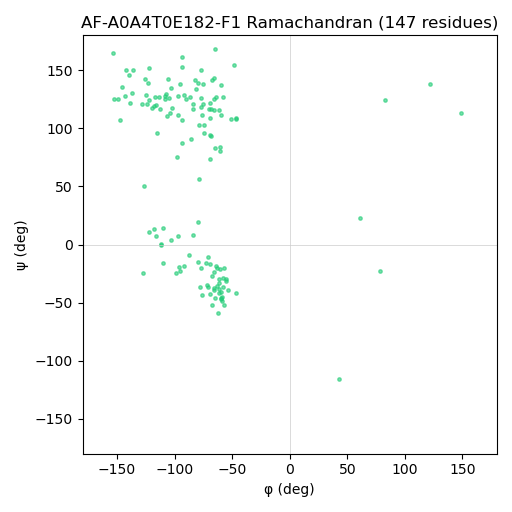 132 PRO A N 1
ATOM 1061 C CA . PRO A 1 132 ? 2.259 -19.774 -0.317 1.00 88.88 132 PRO A CA 1
ATOM 1062 C C . PRO A 1 132 ? 2.697 -18.358 -0.731 1.00 88.88 132 PRO A C 1
ATOM 1064 O O . PRO A 1 132 ? 2.499 -17.981 -1.886 1.00 88.88 132 PRO A O 1
ATOM 1067 N N . TYR A 1 133 ? 3.251 -17.562 0.185 1.00 90.12 133 TYR A N 1
ATOM 1068 C CA . TYR A 1 133 ? 3.727 -16.199 -0.047 1.00 90.12 133 TYR A CA 1
ATOM 1069 C C . TYR A 1 133 ? 2.642 -15.214 -0.515 1.00 90.12 133 TYR A C 1
ATOM 1071 O O . TYR A 1 133 ? 2.954 -14.200 -1.137 1.00 90.12 133 TYR A O 1
ATOM 1079 N N . ASP A 1 134 ? 1.366 -15.495 -0.235 1.00 91.44 134 ASP A N 1
ATOM 1080 C CA . ASP A 1 134 ? 0.211 -14.762 -0.764 1.00 91.44 134 ASP A CA 1
ATOM 1081 C C . ASP A 1 134 ? -0.261 -13.646 0.184 1.00 91.44 134 ASP A C 1
ATOM 1083 O O . ASP A 1 134 ? -0.922 -13.900 1.195 1.00 91.44 134 ASP A O 1
ATOM 1087 N N . ASN A 1 135 ? -0.006 -12.387 -0.180 1.00 89.25 135 ASN A N 1
ATOM 1088 C CA . ASN A 1 135 ? -0.469 -11.230 0.591 1.00 89.25 135 ASN A CA 1
ATOM 1089 C C . ASN A 1 135 ? -1.994 -11.143 0.686 1.00 89.25 135 ASN A C 1
ATOM 1091 O O . ASN A 1 135 ? -2.510 -10.664 1.694 1.00 89.25 135 ASN A O 1
ATOM 1095 N N . ALA A 1 136 ? -2.745 -11.630 -0.306 1.00 91.25 136 ALA A N 1
ATOM 1096 C CA . ALA A 1 136 ? -4.203 -11.615 -0.216 1.00 91.25 136 ALA A CA 1
ATOM 1097 C C . ALA A 1 136 ? -4.695 -12.492 0.945 1.00 91.25 136 ALA A C 1
ATOM 1099 O O . ALA A 1 136 ? -5.644 -12.131 1.642 1.00 91.25 136 ALA A O 1
ATOM 1100 N N . ARG A 1 137 ? -4.013 -13.616 1.201 1.00 90.38 137 ARG A N 1
ATOM 1101 C CA . ARG A 1 137 ? -4.334 -14.517 2.311 1.00 90.38 137 ARG A CA 1
ATOM 1102 C C . ARG A 1 137 ? -4.003 -13.885 3.658 1.00 90.38 137 ARG A C 1
ATOM 1104 O O . ARG A 1 137 ? -4.843 -13.954 4.555 1.00 90.38 137 ARG A O 1
ATOM 1111 N N . VAL A 1 138 ? -2.853 -13.218 3.770 1.00 89.38 138 VAL A N 1
ATOM 1112 C CA . VAL A 1 138 ? -2.474 -12.440 4.964 1.00 89.38 138 VAL A CA 1
ATOM 1113 C C . VAL A 1 138 ? -3.529 -11.372 5.266 1.00 89.38 138 VAL A C 1
ATOM 1115 O O . VAL A 1 138 ? -4.082 -11.343 6.363 1.00 89.38 138 VAL A O 1
ATOM 1118 N N . LEU A 1 139 ? -3.887 -10.551 4.274 1.00 90.94 139 LEU A N 1
ATOM 1119 C CA . LEU A 1 139 ? -4.849 -9.456 4.439 1.00 90.94 139 LEU A CA 1
ATOM 1120 C C . LEU A 1 139 ? -6.267 -9.949 4.749 1.00 90.94 139 LEU A C 1
ATOM 1122 O O . LEU A 1 139 ? -6.934 -9.378 5.606 1.00 90.94 139 LEU A O 1
ATOM 1126 N N . SER A 1 140 ? -6.715 -11.043 4.122 1.00 88.06 140 SER A N 1
ATOM 1127 C CA . SER A 1 140 ? -8.039 -11.634 4.389 1.00 88.06 140 SER A CA 1
ATOM 1128 C C . SER A 1 140 ? -8.209 -12.154 5.821 1.00 88.06 140 SER A C 1
ATOM 1130 O O . SER A 1 140 ? -9.331 -12.345 6.285 1.00 88.06 140 SER A O 1
ATOM 1132 N N . ARG A 1 141 ? -7.096 -12.406 6.519 1.00 88.81 141 ARG A N 1
ATOM 1133 C CA . ARG A 1 141 ? -7.058 -12.930 7.890 1.00 88.81 141 ARG A CA 1
ATOM 1134 C C . ARG A 1 141 ? -6.730 -11.857 8.920 1.00 88.81 141 ARG A C 1
ATOM 1136 O O . ARG A 1 141 ? -6.593 -12.186 10.097 1.00 88.81 141 ARG A O 1
ATOM 1143 N N . LEU A 1 142 ? -6.592 -10.601 8.497 1.00 88.06 142 LEU A N 1
ATOM 1144 C CA . LEU A 1 142 ? -6.267 -9.499 9.387 1.00 88.06 142 LEU A CA 1
ATOM 1145 C C . LEU A 1 142 ? -7.375 -9.329 10.433 1.00 88.06 142 LEU A C 1
ATOM 1147 O O . LEU A 1 142 ? -8.519 -8.997 10.125 1.00 88.06 142 LEU A O 1
ATOM 1151 N N . GLN A 1 143 ? -7.016 -9.555 11.690 1.00 88.88 143 GLN A N 1
ATOM 1152 C CA . GLN A 1 143 ? -7.918 -9.430 12.825 1.00 88.88 143 GLN A CA 1
ATOM 1153 C C . GLN A 1 143 ? -7.951 -7.977 13.303 1.00 88.88 143 GLN A C 1
ATOM 1155 O O . GLN A 1 143 ? -7.147 -7.560 14.136 1.00 88.88 143 GLN A O 1
ATOM 1160 N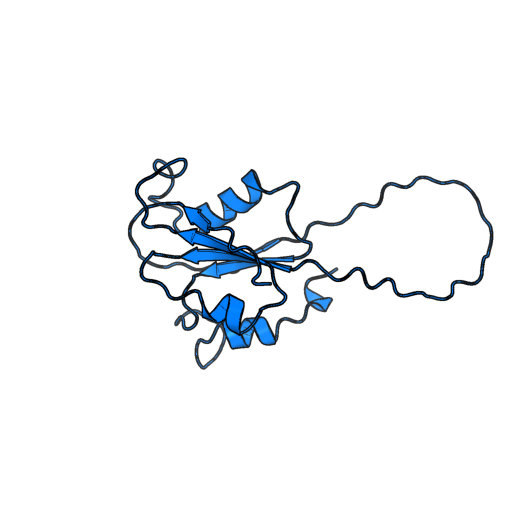 N . LEU A 1 144 ? -8.884 -7.199 12.747 1.00 85.38 144 LEU A N 1
ATOM 1161 C CA . LEU A 1 144 ? -8.979 -5.751 12.975 1.00 85.38 144 LEU A CA 1
ATOM 1162 C C . LEU A 1 144 ? -9.144 -5.376 14.455 1.00 85.38 144 LEU A C 1
ATOM 1164 O O . LEU A 1 144 ? -8.656 -4.333 14.877 1.00 85.38 144 LEU A O 1
ATOM 1168 N N . HIS A 1 145 ? -9.749 -6.244 15.267 1.00 85.00 145 HIS A N 1
ATOM 1169 C CA . HIS A 1 145 ? -9.919 -6.007 16.703 1.00 85.00 145 HIS A CA 1
ATOM 1170 C C . HIS A 1 145 ? -8.609 -6.044 17.503 1.00 85.00 145 HIS A C 1
ATOM 1172 O O . HIS A 1 145 ? -8.592 -5.573 18.631 1.00 85.00 145 HIS A O 1
ATOM 1178 N N . TYR A 1 146 ? -7.524 -6.606 16.956 1.00 86.88 146 TYR A N 1
ATOM 1179 C CA . TYR A 1 146 ? -6.183 -6.507 17.553 1.00 86.88 146 TYR A CA 1
ATOM 1180 C C . TYR A 1 146 ? -5.387 -5.313 17.026 1.00 86.88 146 TYR A C 1
ATOM 1182 O O . TYR A 1 146 ? -4.399 -4.911 17.637 1.00 86.88 146 TYR A O 1
ATOM 1190 N N . VAL A 1 147 ? -5.804 -4.765 15.884 1.00 84.06 147 VAL A N 1
ATOM 1191 C CA . VAL A 1 147 ? -5.234 -3.547 15.307 1.00 84.06 147 VAL A CA 1
ATOM 1192 C C . VAL A 1 147 ? -5.780 -2.334 16.054 1.00 84.06 147 VAL A C 1
ATOM 1194 O O . VAL A 1 147 ? -5.046 -1.395 16.321 1.00 84.06 147 VAL A O 1
ATOM 1197 N N . GLN A 1 148 ? -7.043 -2.372 16.460 1.00 73.75 148 GLN A N 1
ATOM 1198 C CA . GLN A 1 148 ? -7.679 -1.304 17.221 1.00 73.75 148 GLN A CA 1
ATOM 1199 C C . GLN A 1 148 ? -7.497 -1.535 18.711 1.00 73.75 148 GLN A C 1
ATOM 1201 O O . GLN A 1 148 ? -7.829 -2.604 19.217 1.00 73.75 148 GLN A O 1
ATOM 1206 N N . ARG A 1 149 ? -6.947 -0.544 19.406 1.00 58.66 149 ARG A N 1
ATOM 1207 C CA . ARG A 1 149 ? -6.759 -0.571 20.854 1.00 58.66 149 ARG A CA 1
ATOM 1208 C C . ARG A 1 149 ? -7.400 0.655 21.479 1.00 58.66 149 ARG A C 1
ATOM 1210 O O . ARG A 1 149 ? -7.239 1.746 20.888 1.00 58.66 149 ARG A O 1
#

Solvent-accessible surface area (backbone atoms only — not comparable to full-atom values): 9575 Å² total; per-residue (Å²): 135,80,82,85,77,55,80,43,65,24,37,63,88,92,81,94,77,87,75,78,52,79,53,74,64,83,83,81,82,86,75,92,76,91,80,95,75,96,66,89,72,75,80,71,78,76,70,72,78,77,44,44,29,38,42,26,37,27,45,88,88,50,64,55,63,64,50,61,71,76,44,64,90,48,46,63,38,41,31,31,31,61,40,97,61,72,97,39,85,88,61,37,91,79,41,59,52,59,46,53,55,51,49,48,51,68,77,36,58,91,71,60,42,55,37,40,42,44,41,66,33,57,50,69,38,94,85,43,99,40,97,85,15,37,48,64,62,55,60,76,64,60,60,61,76,78,74,55,128

pLDDT: mean 70.09, std 23.15, range [27.08, 94.88]

InterPro domains:
  IPR021838 Protein of unknown function DUF3431 [PF11913] (55-149)

Secondary structure (DSSP, 8-state):
-----EEEE------------EEE---------------------------EEEEEEE-TTS--HHHHHH-TTSEEEEEESS---SS-TTTHHHHHHHHHHHHHHHHTGGG--SEEEEEES-SB-TTSSSTT-BHHHHHHT--HHHH--

Radius of gyration: 18.6 Å; Cα contacts (8 Å, |Δi|>4): 198; chains: 1; bounding box: 49×40×49 Å

Mean predicted aligned error: 13.62 Å

Sequence (149 aa):
MRPSRRLKYCGGLTVGLTTIIFLLKSSTDSSVSSGRWYRSHHFEQDTLSLSIGTVVAAQSSDDTEWLSTLLPAWNHTIYLTDQPRNMCSTFAAKGHEALVYLNHVIEEYNFLPDIVIFLHAKRYQWHNDDPPYDNARVLSRLQLHYVQR

Nearest PDB structures (foldseek):
  3s4o-assembly2_B  TM=3.875E-01  e=2.426E+00  Leishmania major
  4j1s-assembly1_A  TM=3.867E-01  e=4.620E+00  Bacillus subtilis subsp. subtilis str. 168
  6y7c-assembly1_A  TM=3.380E-01  e=4.928E+00  Saccharomyces cerevisiae S288C
  4v7h-assembly1_AB  TM=3.463E-01  e=8.249E+00  Thermomyces lanuginosus